Protein AF-A0A4Y2CKZ5-F1 (afdb_monomer)

Solvent-accessible surface area (backbone atoms only — not comparable to full-atom values): 6790 Å² total; per-residue (Å²): 105,74,64,56,55,37,50,51,63,73,70,46,82,73,63,49,77,43,36,78,78,50,79,67,79,70,92,69,78,59,61,72,56,75,66,56,54,30,38,61,70,47,50,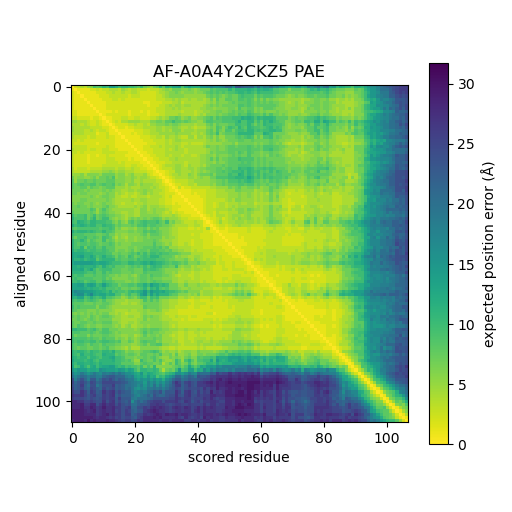64,97,28,32,43,49,34,32,76,73,66,75,36,96,50,30,48,30,95,84,71,43,76,62,18,36,37,64,40,46,31,75,67,33,77,90,33,56,95,64,41,70,66,86,66,67,42,92,76,79,71,85,74,81,83,74,74,87,72,78,80,76,83,131

Organism: Araneus ventricosus (NCBI:txid182803)

Sequence (107 aa):
MMEDWQSDWEDEDTGRSTFNILPRVSTQPCYWKREDILFFTGHGPFLSYLKTFNVDSTANCPCGNINGTPLHYATECLLTASFHMTKPACQHDNLVPQRHFQQRLPT

Foldseek 3Di:
DQVVVLVCLVPDPPQVVVCVLVVHDDPADWDDDPLRVCLSVQPDPQLCVCVVVVNDPARADPQGRRHSTSQCLQAPRPVNVVRRDDRIPTPPDDDDDPPPPPDDDDD

Radius of gyration: 15.75 Å; Cα contacts (8 Å, |Δi|>4): 109; chains: 1; bounding box: 39×38×42 Å

Secondary structure (DSSP, 8-state):
-HHHHHHHHHH--TTHHHHTT--S--SSPEE--HHHHHHHHT-SS-HHHHHHTTS-S----TTS-S---HHHHHHT-GGGGGGPPPPPEETT---------------

pLDDT: mean 79.14, std 16.55, range [32.12, 94.94]

Structure (mmCIF, N/CA/C/O backbone):
data_AF-A0A4Y2CKZ5-F1
#
_entry.id   AF-A0A4Y2CKZ5-F1
#
loop_
_atom_site.group_PDB
_atom_site.id
_atom_site.type_symbol
_atom_site.label_atom_id
_atom_site.label_alt_id
_atom_site.label_comp_id
_atom_site.label_asym_id
_atom_site.label_entity_id
_atom_site.label_seq_id
_atom_site.pdbx_PDB_ins_code
_atom_site.Cartn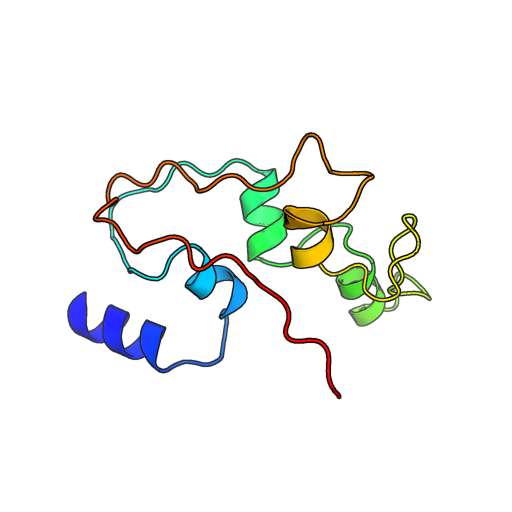_x
_atom_site.Cartn_y
_atom_site.Cartn_z
_atom_site.occupancy
_atom_site.B_iso_or_equiv
_atom_site.auth_seq_id
_atom_site.auth_comp_id
_atom_site.auth_asym_id
_atom_site.auth_atom_id
_atom_site.pdbx_PDB_model_num
ATOM 1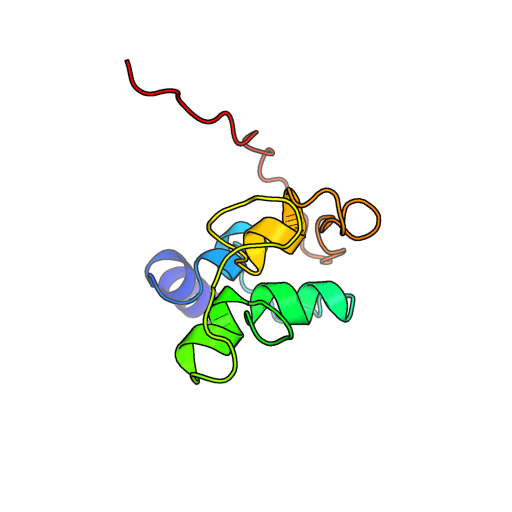 N N . MET A 1 1 ? -11.214 1.309 24.959 1.00 85.62 1 MET A N 1
ATOM 2 C CA . MET A 1 1 ? -10.520 0.256 24.179 1.00 85.62 1 MET A CA 1
ATOM 3 C C . MET A 1 1 ? -10.648 0.488 22.680 1.00 85.62 1 MET A C 1
ATOM 5 O O . MET A 1 1 ? -9.679 0.946 22.112 1.00 85.62 1 MET A O 1
ATOM 9 N N . MET A 1 2 ? -11.789 0.242 22.016 1.00 89.75 2 MET A N 1
ATOM 10 C CA . MET A 1 2 ? -11.905 0.512 20.561 1.00 89.75 2 MET A CA 1
ATOM 11 C C . MET A 1 2 ? -11.697 1.988 20.188 1.00 89.75 2 MET A C 1
ATOM 13 O O . MET A 1 2 ? -11.159 2.274 19.128 1.00 89.75 2 MET A O 1
ATOM 17 N N . GLU A 1 3 ? -12.108 2.910 21.057 1.00 91.69 3 GLU A N 1
ATOM 18 C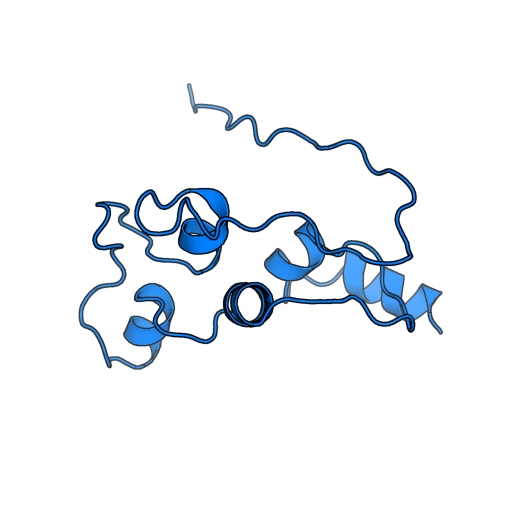 CA . GLU A 1 3 ? -11.890 4.353 20.883 1.00 91.69 3 GLU A CA 1
ATOM 19 C C . GLU A 1 3 ? -10.407 4.725 20.999 1.00 91.69 3 GLU A C 1
ATOM 21 O O . GLU A 1 3 ? -9.920 5.494 20.181 1.00 91.69 3 GLU A O 1
ATOM 26 N N . ASP A 1 4 ? -9.678 4.113 21.938 1.00 94.94 4 ASP A N 1
ATOM 27 C CA . ASP A 1 4 ? -8.229 4.309 22.083 1.00 94.94 4 ASP A CA 1
ATOM 28 C C . ASP A 1 4 ? -7.498 3.807 20.825 1.00 94.94 4 ASP A C 1
ATOM 30 O O . ASP A 1 4 ? -6.732 4.545 20.220 1.00 94.94 4 ASP A O 1
ATOM 34 N N . TRP A 1 5 ? -7.846 2.603 20.346 1.00 93.00 5 TRP A N 1
ATOM 35 C CA . TRP A 1 5 ? -7.324 2.054 19.086 1.00 93.00 5 TRP A CA 1
ATOM 36 C 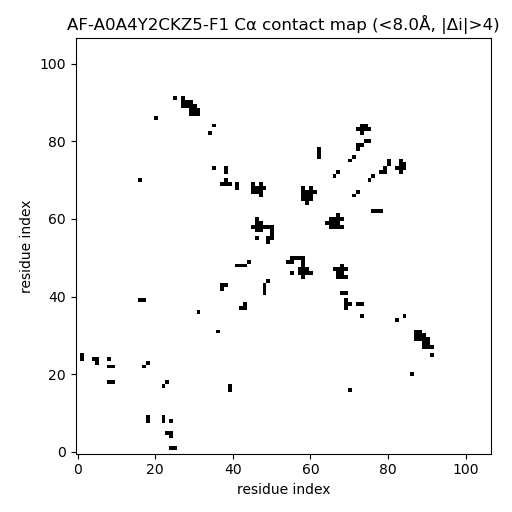C . TRP A 1 5 ? -7.651 2.930 17.871 1.00 93.00 5 TRP A C 1
ATOM 38 O O . TRP A 1 5 ? -6.846 3.028 16.950 1.00 93.00 5 TRP A O 1
ATOM 48 N N . GLN A 1 6 ? -8.838 3.543 17.835 1.00 94.50 6 GLN A N 1
ATOM 49 C CA . GLN A 1 6 ? -9.208 4.473 16.769 1.00 94.50 6 GLN A CA 1
ATOM 50 C C . GLN A 1 6 ? -8.363 5.751 16.830 1.00 94.50 6 GLN A C 1
ATOM 52 O O . GLN A 1 6 ? -7.927 6.216 15.781 1.00 94.50 6 GLN A O 1
ATOM 57 N N . SER A 1 7 ? -8.118 6.291 18.028 1.00 94.62 7 SER A N 1
ATOM 58 C CA . SER A 1 7 ? -7.264 7.468 18.228 1.00 94.62 7 SER A CA 1
ATOM 59 C C . SER A 1 7 ? -5.836 7.191 17.764 1.00 94.62 7 SER A C 1
ATOM 61 O O . SER A 1 7 ? -5.303 7.945 16.956 1.00 94.62 7 SER A O 1
ATOM 63 N N . ASP A 1 8 ? -5.258 6.062 18.184 1.00 93.94 8 ASP A N 1
ATOM 64 C CA . ASP A 1 8 ? -3.918 5.649 17.760 1.00 93.94 8 ASP A CA 1
ATOM 65 C C . ASP A 1 8 ? -3.849 5.501 16.227 1.00 93.94 8 ASP A C 1
ATOM 67 O O . ASP A 1 8 ? -2.916 5.983 15.585 1.00 93.94 8 ASP A O 1
ATOM 71 N N . TRP A 1 9 ? -4.876 4.901 15.610 1.00 92.31 9 TRP A N 1
ATOM 72 C CA . TRP A 1 9 ? -4.953 4.727 14.154 1.00 92.31 9 TRP A CA 1
ATOM 73 C C . TRP A 1 9 ? -5.058 6.051 13.383 1.00 92.31 9 TRP A C 1
ATOM 75 O O . TRP A 1 9 ? -4.545 6.177 12.268 1.00 92.31 9 TRP A O 1
ATOM 85 N N . GLU A 1 10 ? -5.724 7.051 13.957 1.00 93.75 10 GLU A N 1
ATOM 86 C CA . GLU A 1 10 ? -5.824 8.394 13.385 1.00 93.75 10 GLU A CA 1
ATOM 87 C C . GLU A 1 10 ? -4.515 9.177 13.530 1.00 93.75 10 GLU A C 1
ATOM 89 O O . GLU A 1 10 ? -4.135 9.875 12.587 1.00 93.75 10 GLU A O 1
ATOM 94 N N . ASP A 1 11 ? -3.770 8.991 14.619 1.00 94.31 11 ASP A N 1
ATOM 95 C CA . ASP A 1 11 ? -2.555 9.754 14.919 1.00 94.31 11 ASP A CA 1
ATOM 96 C C . ASP A 1 11 ? -1.270 9.152 14.302 1.00 94.31 11 ASP A C 1
ATOM 98 O O . ASP A 1 11 ? -0.362 9.895 13.918 1.00 94.31 11 ASP A O 1
ATOM 102 N N . GLU A 1 12 ? -1.186 7.831 14.105 1.00 90.94 12 GLU A N 1
ATOM 103 C CA . GLU A 1 12 ? 0.035 7.155 13.629 1.00 90.94 12 GLU A CA 1
ATOM 104 C C . GLU A 1 12 ? 0.335 7.297 12.129 1.00 90.94 12 GLU A C 1
ATOM 106 O O . GLU A 1 12 ? -0.478 6.947 11.287 1.00 90.94 12 GLU A O 1
ATOM 111 N N . ASP A 1 13 ? 1.564 7.669 11.751 1.00 88.50 13 ASP A N 1
ATOM 112 C CA . ASP A 1 13 ? 1.983 7.747 10.335 1.00 88.50 13 ASP A CA 1
ATOM 113 C C . ASP A 1 13 ? 2.301 6.381 9.680 1.00 88.50 13 ASP A C 1
ATOM 115 O O . ASP A 1 13 ? 2.475 6.269 8.463 1.00 88.50 13 ASP A O 1
ATOM 119 N N . THR A 1 14 ? 2.353 5.303 10.464 1.00 86.88 14 THR A N 1
ATOM 120 C CA . THR A 1 14 ? 2.599 3.954 9.937 1.00 86.88 14 THR A CA 1
ATOM 121 C C . THR A 1 14 ? 1.315 3.371 9.348 1.00 86.88 14 THR A C 1
ATOM 123 O O . THR A 1 14 ? 0.238 3.481 9.918 1.00 86.88 14 THR A O 1
ATOM 126 N N . GLY A 1 15 ? 1.401 2.715 8.185 1.00 82.44 15 GLY A N 1
ATOM 127 C CA . GLY A 1 15 ? 0.240 2.029 7.600 1.00 82.44 15 GLY A CA 1
ATOM 128 C C . GLY A 1 15 ? -0.819 2.958 6.991 1.00 82.44 15 GLY A C 1
ATOM 129 O O . GLY A 1 15 ? -1.947 2.523 6.754 1.00 82.44 15 GLY A O 1
ATOM 130 N N . ARG A 1 16 ? -0.474 4.215 6.670 1.00 85.88 16 ARG A N 1
ATOM 131 C CA . ARG A 1 16 ? -1.411 5.201 6.092 1.00 85.88 16 ARG A CA 1
ATOM 132 C C . ARG A 1 16 ? -2.075 4.772 4.785 1.00 85.88 16 ARG A C 1
ATOM 134 O O . ARG A 1 16 ? -3.206 5.170 4.516 1.00 85.88 16 ARG A O 1
ATOM 141 N N . SER A 1 17 ? -1.426 3.924 3.987 1.00 76.56 17 SER A N 1
ATOM 142 C CA . SER A 1 17 ? -2.060 3.294 2.820 1.00 76.56 17 SER A CA 1
ATOM 143 C C . SER A 1 17 ? -3.297 2.486 3.220 1.00 76.56 17 SER A C 1
ATOM 145 O O . SER A 1 17 ? -4.347 2.631 2.600 1.00 76.56 17 SER A O 1
ATOM 147 N N . THR A 1 18 ? -3.199 1.696 4.289 1.00 80.31 18 THR A N 1
ATOM 148 C CA . THR A 1 18 ? -4.310 0.923 4.852 1.00 80.31 18 THR A CA 1
ATOM 149 C C . THR A 1 18 ? -5.358 1.836 5.482 1.00 80.31 18 THR A C 1
ATOM 151 O O . THR A 1 18 ? -6.546 1.651 5.219 1.00 80.31 18 THR A O 1
ATOM 154 N N . PHE A 1 19 ? -4.941 2.868 6.227 1.00 84.56 19 PHE A N 1
ATOM 155 C CA . PHE A 1 19 ? -5.847 3.864 6.821 1.00 84.56 19 PHE A CA 1
ATOM 156 C C . PHE A 1 19 ? -6.747 4.533 5.773 1.00 84.56 19 PHE A C 1
ATOM 158 O O . PHE A 1 19 ? -7.952 4.664 5.972 1.00 84.56 19 PHE A O 1
ATOM 165 N N . ASN A 1 20 ? -6.189 4.903 4.616 1.00 78.62 20 ASN A N 1
ATOM 166 C CA . ASN A 1 20 ? -6.937 5.569 3.545 1.00 78.62 20 ASN A CA 1
ATOM 167 C C . ASN A 1 20 ? -8.104 4.734 2.991 1.00 78.62 20 ASN A C 1
ATOM 169 O O . ASN A 1 20 ? -9.016 5.287 2.377 1.00 78.62 20 ASN A O 1
ATOM 173 N N . ILE A 1 21 ? -8.084 3.416 3.191 1.00 75.81 21 ILE A N 1
ATOM 174 C CA . ILE A 1 21 ? -9.125 2.501 2.710 1.00 75.81 21 ILE A CA 1
ATOM 175 C C . ILE A 1 21 ? -9.997 2.006 3.871 1.00 75.81 21 ILE A C 1
ATOM 177 O O . ILE A 1 21 ? -11.208 1.847 3.704 1.00 75.81 21 ILE A O 1
ATOM 181 N N . LEU A 1 22 ? -9.402 1.830 5.055 1.00 82.38 22 LEU A N 1
ATOM 182 C CA . LEU A 1 22 ? -10.062 1.492 6.315 1.00 82.38 22 LEU A CA 1
ATOM 183 C C . LEU A 1 22 ? -9.770 2.550 7.382 1.00 82.38 22 LEU A C 1
ATOM 185 O O . LEU A 1 22 ? -8.932 2.340 8.264 1.00 82.38 22 LEU A O 1
ATOM 189 N N . PRO A 1 23 ? -10.487 3.678 7.353 1.00 87.12 23 PRO A N 1
ATOM 190 C CA . PRO A 1 23 ? -10.260 4.730 8.333 1.00 87.12 23 PRO A CA 1
ATOM 191 C C . PRO A 1 23 ? -10.787 4.353 9.721 1.00 87.12 23 PRO A C 1
ATOM 193 O O . PRO A 1 23 ? -10.413 4.989 10.697 1.00 87.12 23 PRO A O 1
ATOM 196 N N . ARG A 1 24 ? -11.664 3.340 9.833 1.00 89.19 24 ARG A N 1
ATOM 197 C CA . ARG A 1 24 ? -12.256 2.925 11.110 1.00 89.19 24 ARG A CA 1
ATOM 198 C C . ARG A 1 24 ? -11.788 1.546 11.538 1.00 89.19 24 ARG A C 1
ATOM 200 O O . ARG A 1 24 ? -11.937 0.587 10.780 1.00 89.19 24 ARG A O 1
ATOM 207 N N . VAL A 1 25 ? -11.316 1.442 12.775 1.00 88.19 25 VAL A N 1
ATOM 208 C CA . VAL A 1 25 ? -11.031 0.154 13.406 1.00 88.19 25 VAL A CA 1
ATOM 209 C C . VAL A 1 25 ? -12.340 -0.583 13.700 1.00 88.19 25 VAL A C 1
ATOM 211 O O . VAL A 1 25 ? -13.353 0.011 14.077 1.00 88.19 25 VAL A O 1
ATOM 214 N N . SER A 1 26 ? -12.341 -1.901 13.513 1.00 85.94 26 SER A N 1
ATOM 215 C CA . SER A 1 26 ? -13.491 -2.752 13.816 1.00 85.94 26 SER A CA 1
ATOM 216 C C . SER A 1 26 ? -13.034 -4.148 14.214 1.00 85.94 26 SER A C 1
ATOM 218 O O . SER A 1 26 ? -12.034 -4.649 13.708 1.00 85.94 26 SER A O 1
ATOM 220 N N . THR A 1 27 ? -13.793 -4.792 15.096 1.00 85.94 27 THR A N 1
ATOM 221 C CA . THR A 1 27 ? -13.653 -6.227 15.380 1.00 85.94 27 THR A CA 1
ATOM 222 C C . THR A 1 27 ? -14.431 -7.090 14.389 1.00 85.94 27 THR A C 1
ATOM 224 O O . THR A 1 27 ? -14.250 -8.307 14.368 1.00 85.94 27 THR A O 1
ATOM 227 N N . GLN A 1 28 ? -15.300 -6.482 13.573 1.00 85.06 28 GLN A N 1
ATOM 228 C CA . GLN A 1 28 ? -16.033 -7.200 12.541 1.00 85.06 28 GLN A CA 1
ATOM 229 C C . GLN A 1 28 ? -15.102 -7.537 11.376 1.00 85.06 28 GLN A C 1
ATOM 231 O O . GLN A 1 28 ? -14.346 -6.672 10.922 1.00 85.06 28 GLN A O 1
ATOM 236 N N . PRO A 1 29 ? -15.156 -8.771 10.856 1.00 78.19 29 PRO A N 1
ATOM 237 C CA . PRO A 1 29 ? -14.338 -9.150 9.723 1.00 78.19 29 PRO A CA 1
ATOM 238 C C . PRO A 1 29 ? -14.771 -8.372 8.477 1.00 78.19 29 PRO A C 1
ATOM 240 O O . PRO A 1 29 ? -15.953 -8.263 8.152 1.00 78.19 29 PRO A O 1
ATOM 243 N N . CYS A 1 30 ? -13.786 -7.871 7.742 1.00 79.44 30 CYS A N 1
ATOM 244 C CA . CYS A 1 30 ? -13.972 -7.399 6.379 1.00 79.44 30 CYS A CA 1
ATOM 245 C C . CYS A 1 30 ? -13.601 -8.529 5.419 1.00 79.44 30 CYS A C 1
ATOM 247 O O . CYS A 1 30 ? -12.583 -9.202 5.606 1.00 79.44 30 CYS A O 1
ATOM 249 N N . TYR A 1 31 ? -14.422 -8.749 4.394 1.00 81.38 31 TYR A N 1
ATOM 250 C CA . TYR A 1 31 ? -14.097 -9.730 3.367 1.00 81.38 31 TYR A CA 1
ATOM 251 C C . TYR A 1 31 ? -13.128 -9.111 2.356 1.00 81.38 31 TYR A C 1
ATOM 253 O O . TYR A 1 31 ? -13.517 -8.264 1.550 1.00 81.38 31 TYR A O 1
ATOM 261 N N . TRP A 1 32 ? -11.870 -9.541 2.421 1.00 78.00 32 TRP A N 1
ATOM 262 C CA . TRP A 1 32 ? -10.798 -9.113 1.525 1.00 78.00 32 TRP A CA 1
ATOM 263 C C . TRP A 1 32 ? -10.517 -10.171 0.477 1.00 78.00 32 TRP A C 1
ATOM 265 O O . TRP A 1 32 ? -10.434 -11.361 0.798 1.00 78.00 32 TRP A O 1
ATOM 275 N N . LYS A 1 33 ? -10.295 -9.742 -0.765 1.00 83.19 33 LYS A N 1
ATOM 276 C CA . LYS A 1 33 ? -9.698 -10.629 -1.758 1.00 83.19 33 LYS A CA 1
ATOM 277 C C . LYS A 1 33 ? -8.198 -10.741 -1.490 1.00 83.19 33 LYS A C 1
ATOM 279 O O . LYS A 1 33 ? -7.595 -9.900 -0.822 1.00 83.19 33 LYS A O 1
ATOM 284 N N . ARG A 1 34 ? -7.578 -11.801 -2.009 1.00 82.94 34 ARG A N 1
ATOM 285 C CA . ARG A 1 34 ? -6.141 -12.046 -1.823 1.00 82.94 34 ARG A CA 1
ATOM 286 C C . ARG A 1 34 ? -5.306 -10.886 -2.366 1.00 82.94 34 ARG A C 1
ATOM 288 O O . ARG A 1 34 ? -4.296 -10.534 -1.767 1.00 82.94 34 ARG A O 1
ATOM 295 N N . GLU A 1 35 ? -5.727 -10.318 -3.488 1.00 81.19 35 GLU A N 1
ATOM 296 C CA . GLU A 1 35 ? -5.055 -9.219 -4.177 1.00 81.19 35 GLU A CA 1
ATOM 297 C C . GLU A 1 35 ? -5.021 -7.968 -3.293 1.00 81.19 35 GLU A C 1
ATOM 299 O O . GLU A 1 35 ? -3.960 -7.373 -3.121 1.00 81.19 35 GLU A O 1
ATOM 304 N N . ASP A 1 36 ? -6.143 -7.648 -2.642 1.00 79.69 36 ASP A N 1
ATOM 305 C CA . ASP A 1 36 ? -6.256 -6.514 -1.723 1.00 79.69 36 ASP A CA 1
ATOM 306 C C . ASP A 1 36 ? -5.227 -6.628 -0.586 1.00 79.69 36 ASP A C 1
ATOM 308 O O . ASP A 1 36 ? -4.484 -5.687 -0.314 1.00 79.69 36 ASP A O 1
ATOM 312 N N . ILE A 1 37 ? -5.112 -7.811 0.032 1.00 82.31 37 ILE A N 1
ATOM 313 C CA . ILE A 1 37 ? -4.158 -8.074 1.127 1.00 82.31 37 ILE A CA 1
ATOM 314 C C . ILE A 1 37 ? -2.711 -7.832 0.676 1.00 82.31 37 ILE A C 1
ATOM 316 O O . 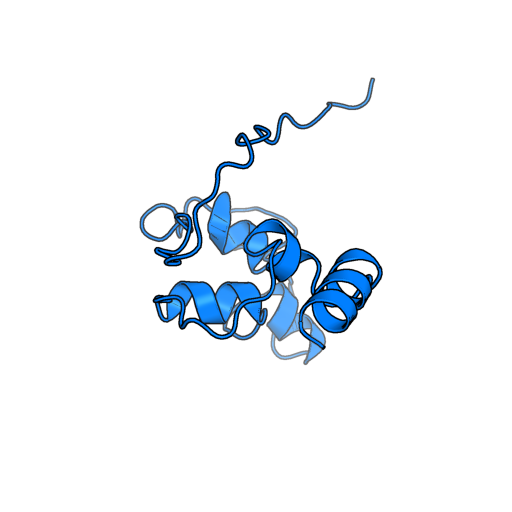ILE A 1 37 ? -1.919 -7.242 1.418 1.00 82.31 37 ILE A O 1
ATOM 320 N N . LEU A 1 38 ? -2.357 -8.262 -0.539 1.00 84.38 38 LEU A N 1
ATOM 321 C CA . LEU A 1 38 ? -1.024 -8.028 -1.100 1.00 84.38 38 LEU A CA 1
ATOM 322 C C . LEU A 1 38 ? -0.764 -6.525 -1.268 1.00 84.38 38 LEU A C 1
ATOM 324 O O . LEU A 1 38 ? 0.290 -6.036 -0.863 1.00 84.38 38 LEU A O 1
ATOM 328 N N . PHE A 1 39 ? -1.738 -5.768 -1.781 1.00 82.19 39 PHE A N 1
ATOM 329 C CA . PHE A 1 39 ? -1.601 -4.318 -1.930 1.00 82.19 39 PHE A CA 1
ATOM 330 C C . PHE A 1 39 ? -1.437 -3.596 -0.584 1.00 82.19 39 PHE A C 1
ATOM 332 O O . PHE A 1 39 ? -0.545 -2.758 -0.458 1.00 82.19 39 PHE A O 1
ATOM 339 N N . PHE A 1 40 ? -2.235 -3.942 0.432 1.00 77.25 40 PHE A N 1
ATOM 340 C CA . PHE A 1 40 ? -2.175 -3.304 1.756 1.00 77.25 40 PHE A CA 1
ATOM 341 C C . PHE A 1 40 ? -0.872 -3.517 2.485 1.00 77.25 40 PHE A C 1
ATOM 343 O O . PHE A 1 40 ? -0.298 -2.593 3.056 1.00 77.25 40 PHE A O 1
ATOM 350 N N . THR A 1 41 ? -0.430 -4.764 2.488 1.00 79.62 41 THR A N 1
ATOM 351 C CA . THR A 1 41 ? 0.796 -5.136 3.178 1.00 79.62 41 THR A CA 1
ATOM 352 C C . THR A 1 41 ? 2.031 -4.668 2.413 1.00 79.62 41 THR A C 1
ATOM 354 O O . THR A 1 41 ? 3.137 -4.693 2.942 1.00 79.62 41 THR A O 1
ATOM 357 N N . GLY A 1 42 ? 1.856 -4.268 1.148 1.00 80.12 42 GLY A N 1
ATOM 358 C CA . GLY A 1 42 ? 2.946 -4.015 0.22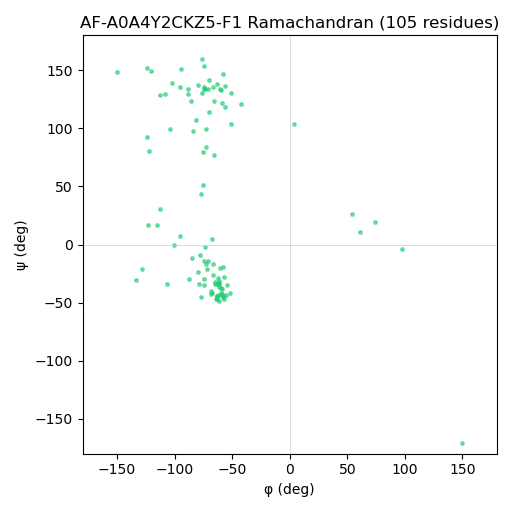0 1.00 80.12 42 GLY A CA 1
ATOM 359 C C . GLY A 1 42 ? 3.811 -5.247 -0.038 1.00 80.12 42 GLY A C 1
ATOM 360 O O . GLY A 1 42 ? 4.874 -5.129 -0.647 1.00 80.12 42 GLY A O 1
ATOM 361 N N . HIS A 1 43 ? 3.361 -6.423 0.408 1.00 80.12 43 HIS A N 1
ATOM 362 C CA . HIS A 1 43 ? 4.020 -7.693 0.179 1.00 80.12 43 HIS A CA 1
ATOM 363 C C . HIS A 1 43 ? 3.522 -8.285 -1.128 1.00 80.12 43 HIS A C 1
ATOM 365 O O . HIS A 1 43 ? 2.324 -8.417 -1.366 1.00 80.12 43 HIS A O 1
ATOM 371 N N . GLY A 1 44 ? 4.458 -8.677 -1.981 1.00 82.00 44 GLY A N 1
ATOM 372 C CA . GLY A 1 44 ? 4.135 -9.267 -3.267 1.00 82.00 44 GLY A CA 1
ATOM 373 C C . GLY A 1 44 ? 5.192 -8.956 -4.317 1.00 82.00 44 GLY A C 1
ATOM 374 O O . GLY A 1 44 ? 6.251 -8.410 -3.997 1.00 82.00 44 GLY A O 1
ATOM 375 N N . PRO A 1 45 ? 4.911 -9.284 -5.585 1.00 83.31 45 PRO A N 1
ATOM 376 C CA . PRO A 1 45 ? 5.814 -9.048 -6.707 1.00 83.31 45 PRO A CA 1
ATOM 377 C C . PRO A 1 45 ? 5.804 -7.572 -7.151 1.00 83.31 45 PRO A C 1
ATOM 379 O O . PRO A 1 45 ? 5.745 -7.267 -8.338 1.00 83.31 45 PRO A O 1
ATOM 382 N N . PHE A 1 46 ? 5.822 -6.633 -6.204 1.00 87.94 46 PHE A N 1
ATOM 383 C CA . PHE A 1 46 ? 5.908 -5.207 -6.499 1.00 87.94 46 PHE A CA 1
ATOM 384 C C . PHE A 1 46 ? 7.373 -4.830 -6.660 1.00 87.94 46 PHE A C 1
ATOM 386 O O . PHE A 1 46 ? 8.166 -5.043 -5.744 1.00 87.94 46 PHE A O 1
ATOM 393 N N . LEU A 1 47 ? 7.749 -4.247 -7.798 1.00 89.69 47 LEU A N 1
ATOM 394 C CA . LEU A 1 47 ? 9.156 -3.939 -8.065 1.00 89.69 47 LEU A CA 1
ATOM 395 C C . LEU A 1 47 ? 9.736 -2.956 -7.041 1.00 89.69 47 LEU A C 1
ATOM 397 O O . LEU A 1 47 ? 10.899 -3.079 -6.668 1.00 89.69 47 LEU A O 1
ATOM 401 N N . SER A 1 48 ? 8.924 -2.038 -6.503 1.00 88.88 48 SER A N 1
ATOM 402 C CA . SER A 1 48 ? 9.374 -1.171 -5.409 1.00 88.88 48 SER A CA 1
ATOM 403 C C . SER A 1 48 ? 9.766 -1.960 -4.157 1.00 88.88 48 SER A C 1
ATOM 405 O O . SER A 1 48 ? 10.711 -1.574 -3.480 1.00 88.88 48 SER A O 1
ATOM 407 N N . TYR A 1 49 ? 9.055 -3.052 -3.855 1.00 87.25 49 TYR A N 1
ATOM 408 C CA . TYR A 1 49 ? 9.338 -3.942 -2.730 1.00 87.25 49 TYR A CA 1
ATOM 409 C C . TYR A 1 49 ? 10.531 -4.854 -3.036 1.00 87.25 49 TYR A C 1
ATOM 411 O O . TYR A 1 49 ? 11.443 -4.965 -2.231 1.00 87.25 49 TYR A O 1
ATOM 419 N N . LEU A 1 50 ? 10.600 -5.450 -4.228 1.00 90.06 50 LEU A N 1
ATOM 420 C CA . LEU A 1 50 ? 11.727 -6.308 -4.619 1.00 90.06 50 LEU A CA 1
ATOM 421 C C . LEU A 1 50 ? 13.065 -5.552 -4.641 1.00 90.06 50 LEU A C 1
ATOM 423 O O . LEU A 1 50 ? 14.099 -6.113 -4.267 1.00 90.06 50 LEU A O 1
ATOM 427 N N . LYS A 1 51 ? 13.045 -4.267 -5.014 1.00 90.75 51 LYS A N 1
ATOM 428 C CA . LYS A 1 51 ? 14.227 -3.402 -4.986 1.00 90.75 51 LYS A CA 1
ATOM 429 C C . LYS A 1 51 ? 14.780 -3.198 -3.573 1.00 90.75 51 LYS A C 1
ATOM 431 O O . LYS A 1 51 ? 15.995 -3.115 -3.425 1.00 90.75 51 LYS A O 1
ATOM 436 N N . THR A 1 52 ? 13.946 -3.149 -2.527 1.00 89.88 52 THR A N 1
ATOM 437 C CA . THR A 1 52 ? 14.455 -2.966 -1.151 1.00 89.88 52 THR A CA 1
ATOM 438 C C . THR A 1 52 ? 15.276 -4.162 -0.666 1.00 89.88 52 THR A C 1
ATOM 440 O O . THR A 1 52 ? 16.180 -3.989 0.146 1.00 89.88 52 THR A O 1
ATOM 443 N N . PHE A 1 53 ? 15.019 -5.354 -1.214 1.00 88.81 53 PHE A N 1
ATOM 444 C CA . PHE A 1 53 ? 15.781 -6.577 -0.942 1.00 88.81 53 PHE A CA 1
ATOM 445 C C . PHE A 1 53 ? 16.886 -6.851 -1.970 1.00 88.81 53 PHE A C 1
ATOM 447 O O . PHE A 1 53 ? 17.495 -7.918 -1.931 1.00 88.81 53 PHE A O 1
ATOM 454 N N . ASN A 1 54 ? 17.154 -5.916 -2.889 1.00 90.62 54 ASN A N 1
ATOM 455 C CA . ASN A 1 54 ? 18.099 -6.084 -3.999 1.00 90.62 54 ASN A CA 1
ATOM 456 C C . ASN A 1 54 ? 17.820 -7.327 -4.871 1.00 90.62 54 ASN A C 1
ATOM 458 O O . ASN A 1 54 ? 18.734 -7.872 -5.485 1.00 90.62 54 ASN A O 1
ATOM 462 N N . VAL A 1 55 ? 16.563 -7.785 -4.921 1.00 92.38 55 VAL A N 1
ATOM 463 C CA . VAL A 1 55 ? 16.138 -8.885 -5.804 1.00 92.38 55 VAL A CA 1
ATOM 464 C C . VAL A 1 55 ? 15.955 -8.376 -7.234 1.00 92.38 55 VAL A C 1
ATOM 466 O O . VAL A 1 55 ? 16.253 -9.094 -8.184 1.00 92.38 55 VAL A O 1
ATOM 469 N N . ASP A 1 56 ? 15.509 -7.127 -7.381 1.00 90.25 56 ASP A N 1
ATOM 470 C CA . ASP A 1 56 ? 15.415 -6.432 -8.664 1.00 90.25 56 ASP A CA 1
ATOM 471 C C . ASP A 1 56 ? 16.269 -5.154 -8.655 1.00 90.25 56 ASP A C 1
ATOM 473 O O . ASP A 1 56 ? 16.464 -4.507 -7.623 1.00 90.25 56 ASP A O 1
ATOM 477 N N . SER A 1 57 ? 16.776 -4.791 -9.830 1.00 89.19 57 SER A N 1
ATOM 478 C CA . SER A 1 57 ? 17.584 -3.594 -10.066 1.00 89.19 57 SER A CA 1
ATOM 479 C C . SER A 1 57 ? 16.741 -2.320 -10.202 1.00 89.19 57 SER A C 1
ATOM 481 O O . SER A 1 57 ? 17.237 -1.216 -9.952 1.00 89.19 57 SER A O 1
ATOM 483 N N . THR A 1 58 ? 15.462 -2.448 -10.571 1.00 90.81 58 THR A N 1
ATOM 484 C CA . THR A 1 58 ? 14.560 -1.319 -10.824 1.00 90.81 58 THR A CA 1
ATOM 485 C C . THR A 1 58 ? 13.296 -1.378 -9.971 1.00 90.81 58 THR A C 1
ATOM 487 O O . THR A 1 58 ? 12.834 -2.440 -9.576 1.00 90.81 58 THR A O 1
ATOM 490 N N . ALA A 1 59 ? 12.735 -0.202 -9.676 1.00 91.06 59 ALA A N 1
ATOM 491 C CA . ALA A 1 59 ? 11.425 -0.069 -9.037 1.00 91.06 59 ALA A CA 1
ATOM 492 C C . ALA A 1 59 ? 10.326 0.264 -10.055 1.00 91.06 59 ALA A C 1
ATOM 494 O O . ALA A 1 59 ? 9.174 0.419 -9.662 1.00 91.06 59 ALA A O 1
ATOM 495 N N . ASN A 1 60 ? 10.666 0.405 -11.337 1.00 92.62 60 ASN A N 1
ATOM 496 C CA . ASN A 1 60 ? 9.752 0.921 -12.347 1.00 92.62 60 ASN A CA 1
ATOM 497 C C . ASN A 1 60 ? 8.702 -0.134 -12.714 1.00 92.62 60 ASN A C 1
ATOM 499 O O . ASN A 1 60 ? 9.026 -1.284 -12.991 1.00 92.62 60 ASN A O 1
ATOM 503 N N . CYS A 1 61 ? 7.438 0.263 -12.782 1.00 90.94 61 CYS A N 1
ATOM 504 C CA . CYS A 1 61 ? 6.384 -0.576 -13.331 1.00 90.94 61 CYS A CA 1
ATOM 505 C C . CYS A 1 61 ? 6.648 -0.865 -14.823 1.00 90.94 61 CYS A C 1
ATOM 507 O O . CYS A 1 61 ? 6.938 0.072 -15.573 1.00 90.94 61 CYS A O 1
ATOM 509 N N . PRO A 1 62 ? 6.432 -2.103 -15.309 1.00 89.69 62 PRO A N 1
ATOM 510 C CA . PRO A 1 62 ? 6.477 -2.422 -16.742 1.00 89.69 62 PRO A CA 1
ATOM 511 C C . PRO A 1 62 ? 5.487 -1.606 -17.588 1.00 89.69 62 PRO A C 1
ATOM 513 O O . PRO A 1 62 ? 5.657 -1.463 -18.793 1.00 89.69 62 PRO A O 1
ATOM 516 N N . CYS A 1 63 ? 4.464 -1.039 -16.950 1.00 91.62 63 CYS A N 1
ATOM 517 C CA . CYS A 1 63 ? 3.510 -0.113 -17.546 1.00 91.62 63 CYS A CA 1
ATOM 518 C C . CYS A 1 63 ? 4.071 1.298 -17.818 1.00 91.62 63 CYS A C 1
ATOM 520 O O . CYS A 1 63 ? 3.344 2.148 -18.325 1.00 91.62 63 CYS A O 1
ATOM 522 N N . GLY A 1 64 ? 5.332 1.571 -17.461 1.00 89.00 64 GLY A N 1
ATOM 523 C CA . GLY A 1 64 ? 6.011 2.847 -17.705 1.00 89.00 64 GLY A CA 1
ATOM 524 C C . GLY A 1 64 ? 6.017 3.820 -16.523 1.00 89.00 64 GLY A C 1
ATOM 525 O O . GLY A 1 64 ? 6.656 4.865 -16.610 1.00 89.00 64 GLY A O 1
ATOM 526 N N . ASN A 1 65 ? 5.360 3.496 -15.403 1.00 89.06 65 ASN A N 1
ATOM 527 C CA . ASN A 1 65 ? 5.461 4.305 -14.187 1.00 89.06 65 ASN A CA 1
ATOM 528 C C . ASN A 1 65 ? 6.831 4.092 -13.514 1.00 89.06 65 ASN A C 1
ATOM 530 O O . ASN A 1 65 ? 7.266 2.958 -13.328 1.00 89.06 65 ASN A O 1
ATOM 534 N N . ILE A 1 66 ? 7.502 5.170 -13.106 1.00 87.19 66 ILE A N 1
ATOM 535 C CA . ILE A 1 66 ? 8.797 5.123 -12.400 1.00 87.19 66 ILE A CA 1
ATOM 536 C C . ILE A 1 66 ? 8.704 4.501 -10.994 1.00 87.19 66 ILE A C 1
ATOM 538 O O . ILE A 1 66 ? 9.701 4.061 -10.429 1.00 87.19 66 ILE A O 1
ATOM 542 N N . ASN A 1 67 ? 7.492 4.407 -10.452 1.00 83.25 67 ASN A N 1
ATOM 543 C CA . ASN A 1 67 ? 7.191 3.888 -9.131 1.00 83.25 67 ASN A CA 1
ATOM 544 C C . ASN A 1 67 ? 6.183 2.736 -9.246 1.00 83.25 67 ASN A C 1
ATOM 546 O O . ASN A 1 67 ? 4.971 2.925 -9.198 1.00 83.25 67 ASN A O 1
ATOM 550 N N . GLY A 1 68 ? 6.690 1.509 -9.346 1.00 85.75 68 GLY A N 1
ATOM 551 C CA . GLY A 1 68 ? 5.929 0.260 -9.267 1.00 85.75 68 GLY A CA 1
ATOM 552 C C . GLY A 1 68 ? 5.514 -0.078 -7.836 1.00 85.75 68 GLY A C 1
ATOM 553 O O . GLY A 1 68 ? 5.800 -1.177 -7.358 1.00 85.75 68 GLY A O 1
ATOM 554 N N . THR A 1 69 ? 4.894 0.884 -7.148 1.00 88.50 69 THR A N 1
ATOM 555 C CA . THR A 1 69 ? 4.389 0.721 -5.782 1.00 88.50 69 THR A CA 1
ATOM 556 C C . THR A 1 69 ? 3.123 -0.131 -5.766 1.00 88.50 69 THR A C 1
ATOM 558 O O . THR A 1 69 ? 2.367 -0.123 -6.739 1.00 88.50 69 THR A O 1
AT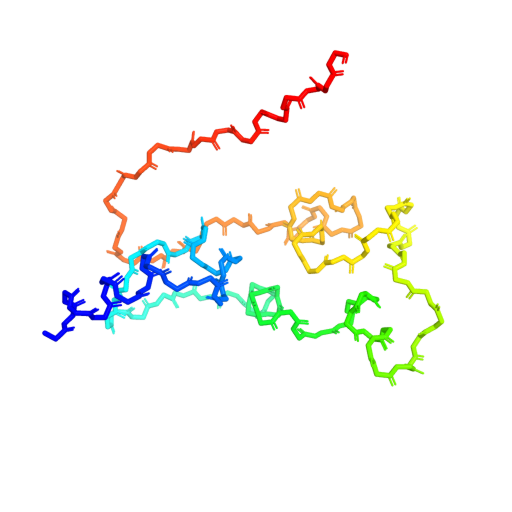OM 561 N N . PRO A 1 70 ? 2.831 -0.827 -4.654 1.00 87.06 70 PRO A N 1
ATOM 562 C CA . PRO A 1 70 ? 1.587 -1.579 -4.505 1.00 87.06 70 PRO A CA 1
ATOM 563 C C . PRO A 1 70 ? 0.343 -0.729 -4.801 1.00 87.06 70 PRO A C 1
ATOM 565 O O . PRO A 1 70 ? -0.547 -1.173 -5.518 1.00 87.06 70 PRO A O 1
ATOM 568 N N . LEU A 1 71 ? 0.323 0.525 -4.327 1.00 84.81 71 LEU A N 1
ATOM 569 C CA . LEU A 1 71 ? -0.783 1.457 -4.560 1.00 84.81 71 LEU A CA 1
ATOM 570 C C . LEU A 1 71 ? -0.980 1.754 -6.051 1.00 84.81 71 LEU A C 1
ATOM 572 O O . LEU A 1 71 ? -2.104 1.704 -6.536 1.00 84.81 71 LEU A O 1
ATOM 576 N N . HIS A 1 72 ? 0.106 1.983 -6.792 1.00 88.62 72 HIS A N 1
ATOM 577 C CA . HIS A 1 72 ? 0.028 2.192 -8.235 1.00 88.62 72 HIS A CA 1
ATOM 578 C C . HIS A 1 72 ? -0.622 0.992 -8.947 1.00 88.62 72 HIS A C 1
ATOM 580 O O . HIS A 1 72 ? -1.512 1.168 -9.780 1.00 88.62 72 HIS A O 1
ATOM 586 N N . TYR A 1 73 ? -0.237 -0.237 -8.586 1.00 87.81 73 TYR A N 1
ATOM 587 C CA . TYR A 1 73 ? -0.876 -1.442 -9.124 1.00 87.81 73 TYR A CA 1
ATOM 588 C C . TYR A 1 73 ? -2.347 -1.581 -8.711 1.00 87.81 73 TYR A C 1
ATOM 590 O O . TYR A 1 73 ? -3.152 -2.088 -9.491 1.00 87.81 73 TYR A O 1
ATOM 598 N N . ALA A 1 74 ? -2.711 -1.115 -7.519 1.00 86.94 74 ALA A N 1
ATOM 599 C CA . ALA A 1 74 ? -4.071 -1.200 -7.013 1.00 86.94 74 ALA A CA 1
ATOM 600 C C . ALA A 1 74 ? -5.040 -0.207 -7.675 1.00 86.94 74 ALA A C 1
ATOM 602 O O . ALA A 1 74 ? -6.229 -0.505 -7.744 1.00 86.94 74 ALA A O 1
ATOM 603 N N . THR A 1 75 ? -4.577 0.961 -8.137 1.00 86.00 75 THR A N 1
ATOM 604 C CA . THR A 1 75 ? -5.489 2.053 -8.540 1.00 86.00 75 THR A CA 1
ATOM 605 C C . THR A 1 75 ? -5.257 2.637 -9.931 1.00 86.00 75 THR A C 1
ATOM 607 O O . THR A 1 75 ? -6.155 3.285 -10.459 1.00 86.00 75 THR A O 1
ATOM 610 N N . GLU A 1 76 ? -4.071 2.474 -10.522 1.00 89.38 76 GLU A N 1
ATOM 611 C CA . GLU A 1 76 ? -3.665 3.260 -11.702 1.00 89.38 76 GLU A CA 1
ATOM 612 C C . GLU A 1 76 ? -3.047 2.423 -12.826 1.00 89.38 76 GLU A C 1
ATOM 614 O O . GLU A 1 76 ? -3.148 2.780 -14.000 1.00 89.38 76 GLU A O 1
ATOM 619 N N . CYS A 1 77 ? -2.380 1.318 -12.496 1.00 90.88 77 CYS A N 1
ATOM 620 C CA . CYS A 1 77 ? -1.631 0.534 -13.468 1.00 90.88 77 CYS A CA 1
ATOM 621 C C . CYS A 1 77 ? -2.560 -0.109 -14.503 1.00 90.88 77 CYS A C 1
ATOM 623 O O . CYS A 1 77 ? -3.443 -0.899 -14.168 1.00 90.88 77 CYS A O 1
ATOM 625 N N . LEU A 1 78 ? -2.309 0.172 -15.782 1.00 91.19 78 LEU A N 1
ATOM 626 C CA . LEU A 1 78 ? -3.086 -0.381 -16.895 1.00 91.19 78 LEU A CA 1
ATOM 627 C C . LEU A 1 78 ? -3.002 -1.913 -16.976 1.00 91.19 78 LEU A C 1
ATOM 629 O O . LEU A 1 78 ? -3.951 -2.555 -17.416 1.00 91.19 78 LEU A O 1
ATOM 633 N N . LEU A 1 79 ? -1.892 -2.507 -16.525 1.00 89.31 79 LEU A N 1
ATOM 634 C CA . LEU A 1 79 ? -1.685 -3.961 -16.555 1.00 89.31 79 LEU A CA 1
ATOM 635 C C . LEU A 1 79 ? -2.541 -4.704 -15.523 1.00 89.31 79 LEU A C 1
ATOM 637 O O . LEU A 1 79 ? -2.786 -5.896 -15.677 1.00 89.31 79 LEU A O 1
ATOM 641 N N . THR A 1 80 ? -3.000 -4.011 -14.482 1.00 89.06 80 THR A N 1
ATOM 642 C CA . THR A 1 80 ? -3.841 -4.565 -13.413 1.00 89.06 80 THR A CA 1
ATOM 643 C C . THR A 1 80 ? -5.231 -3.939 -13.391 1.00 89.06 80 THR A C 1
ATOM 645 O O . THR A 1 80 ? -5.954 -4.121 -12.418 1.00 89.06 80 THR A O 1
ATOM 648 N N . ALA A 1 81 ? -5.647 -3.263 -14.469 1.00 89.62 81 ALA A N 1
ATOM 649 C CA . ALA A 1 81 ? -6.935 -2.570 -14.551 1.00 89.62 81 ALA A CA 1
ATOM 650 C C . ALA A 1 81 ? -8.145 -3.467 -14.235 1.00 89.62 81 ALA A C 1
ATOM 652 O O . ALA A 1 81 ? -9.097 -3.026 -13.599 1.00 89.62 81 ALA A O 1
ATOM 653 N N . SER A 1 82 ? -8.103 -4.752 -14.606 1.00 86.81 82 SER A N 1
ATOM 654 C CA . SER A 1 82 ? -9.170 -5.713 -14.281 1.00 86.81 82 SER A CA 1
ATOM 655 C C . SER A 1 82 ? -9.244 -6.097 -12.798 1.00 86.81 82 SER A C 1
ATOM 657 O O . SER A 1 82 ? -10.227 -6.702 -12.376 1.00 86.81 82 SER A O 1
ATOM 659 N N . PHE A 1 83 ? -8.206 -5.784 -12.022 1.00 80.31 83 PHE A N 1
ATOM 660 C CA . PHE A 1 83 ? -8.061 -6.103 -10.600 1.00 80.31 83 PHE A CA 1
ATOM 661 C C . PHE A 1 83 ? -7.843 -4.850 -9.751 1.00 80.31 83 PHE A C 1
ATOM 663 O O . PHE A 1 83 ? -7.375 -4.958 -8.618 1.00 80.31 83 PHE A O 1
ATOM 670 N N . HIS A 1 84 ? -8.148 -3.664 -10.288 1.00 85.75 84 HIS A N 1
ATOM 671 C CA . HIS A 1 84 ? -8.095 -2.446 -9.494 1.00 85.75 84 HIS A CA 1
ATOM 672 C C . HIS A 1 84 ? -8.979 -2.593 -8.264 1.00 85.75 84 HIS A C 1
ATOM 674 O O . HIS A 1 84 ? -10.095 -3.121 -8.323 1.00 85.75 84 HIS A O 1
ATOM 680 N N . MET A 1 85 ? -8.438 -2.143 -7.140 1.00 79.12 85 MET A N 1
ATOM 681 C CA . MET A 1 85 ? -9.086 -2.255 -5.853 1.00 79.12 85 MET A CA 1
ATOM 682 C C . MET A 1 85 ? -10.428 -1.541 -5.883 1.00 79.12 85 MET A C 1
ATOM 684 O O . MET A 1 85 ? -10.532 -0.333 -6.097 1.00 79.12 85 MET A O 1
ATOM 688 N N . THR A 1 86 ? -11.467 -2.308 -5.595 1.00 75.69 86 THR A N 1
ATOM 689 C CA . THR A 1 86 ? -12.762 -1.780 -5.189 1.00 75.69 86 THR A CA 1
ATOM 690 C C . THR A 1 86 ? -12.814 -1.751 -3.672 1.00 75.69 86 THR A C 1
ATOM 692 O O . THR A 1 86 ? -12.193 -2.590 -3.021 1.00 75.69 86 THR A O 1
ATOM 695 N N . LYS A 1 87 ? -13.575 -0.814 -3.096 1.00 71.50 87 LYS A N 1
ATOM 696 C CA . LYS A 1 87 ? -13.755 -0.758 -1.643 1.00 71.50 87 LYS A CA 1
ATOM 697 C C . LYS A 1 87 ? -14.175 -2.147 -1.117 1.00 71.50 87 LYS A C 1
ATOM 699 O O . LYS A 1 87 ? -15.097 -2.734 -1.690 1.00 71.50 87 LYS A O 1
ATOM 704 N N . PRO A 1 88 ? -13.514 -2.681 -0.076 1.00 68.00 88 PRO A N 1
ATOM 705 C CA . PRO A 1 88 ? -13.906 -3.950 0.534 1.00 68.00 88 PRO A CA 1
ATOM 706 C C . PRO A 1 88 ? -15.351 -3.893 1.023 1.00 68.00 88 PRO A C 1
ATOM 708 O O . PRO A 1 88 ? -15.810 -2.863 1.520 1.00 68.00 88 PRO A O 1
ATOM 711 N N . ALA A 1 89 ? -16.046 -5.026 0.957 1.00 69.12 89 ALA A N 1
ATOM 712 C CA . ALA A 1 89 ? -17.335 -5.185 1.614 1.00 69.12 89 ALA A CA 1
ATOM 713 C C . ALA A 1 89 ? -17.106 -5.354 3.125 1.00 69.12 89 ALA A C 1
ATOM 715 O O . ALA A 1 89 ? -17.081 -6.464 3.661 1.00 69.12 89 ALA A O 1
ATOM 716 N N . CYS A 1 90 ? -16.873 -4.235 3.805 1.00 69.94 90 CYS A N 1
ATOM 717 C CA . CYS A 1 90 ? -16.841 -4.164 5.257 1.00 69.94 90 CYS A CA 1
ATOM 718 C C . CYS A 1 90 ? -18.255 -3.891 5.767 1.00 69.94 90 CYS A C 1
ATOM 720 O O . CYS A 1 90 ? -18.920 -2.969 5.306 1.00 69.94 90 CYS A O 1
ATOM 722 N N . GLN A 1 91 ? -18.707 -4.625 6.783 1.00 58.00 91 GLN A N 1
ATOM 723 C CA . GLN A 1 91 ? -20.044 -4.443 7.372 1.00 58.00 91 GLN A CA 1
ATOM 724 C C . GLN A 1 91 ? -20.231 -3.097 8.111 1.00 58.00 91 GLN A C 1
ATOM 726 O O . GLN A 1 91 ? -21.269 -2.866 8.722 1.00 58.00 91 GLN A O 1
ATOM 731 N N . HIS A 1 92 ? -19.237 -2.205 8.066 1.00 58.50 92 HIS A N 1
ATOM 732 C CA . HIS A 1 92 ? -19.168 -0.956 8.823 1.00 58.50 92 HIS A CA 1
ATOM 733 C C . HIS A 1 92 ? -19.270 0.297 7.932 1.00 58.50 92 HIS A C 1
ATOM 735 O O . HIS A 1 92 ? -18.691 1.344 8.236 1.00 58.50 92 HIS A O 1
ATOM 741 N N . ASP A 1 93 ? -19.988 0.194 6.811 1.00 51.59 93 ASP A N 1
ATOM 742 C CA . ASP A 1 93 ? -20.230 1.310 5.898 1.00 51.59 93 ASP A CA 1
ATOM 743 C C . ASP A 1 93 ? -21.221 2.323 6.492 1.00 51.59 93 ASP A C 1
ATOM 745 O O . ASP A 1 93 ? -22.406 2.336 6.177 1.00 51.59 93 ASP A O 1
ATOM 749 N N . ASN A 1 94 ? -20.710 3.236 7.317 1.00 45.06 94 ASN A N 1
ATOM 750 C CA . ASN A 1 94 ? -21.304 4.560 7.469 1.00 45.06 94 ASN A CA 1
ATOM 751 C C . ASN A 1 94 ? -20.438 5.571 6.705 1.00 45.06 94 ASN A C 1
ATOM 753 O O . ASN A 1 94 ? -19.369 5.974 7.156 1.00 45.06 94 ASN A O 1
ATOM 757 N N . LEU A 1 95 ? -20.924 5.877 5.499 1.00 48.53 95 LEU A N 1
ATOM 758 C CA . LEU A 1 95 ? -20.649 7.000 4.596 1.00 48.53 95 LEU A CA 1
ATOM 759 C C . LEU A 1 95 ? -19.552 7.990 5.043 1.00 48.53 95 LEU A C 1
ATOM 761 O O . LEU A 1 95 ? -19.809 8.916 5.808 1.00 48.53 95 LEU A O 1
ATOM 765 N N . VAL A 1 96 ? -18.368 7.887 4.434 1.00 43.53 96 VAL A N 1
ATOM 766 C CA . VAL A 1 96 ? -17.513 9.060 4.190 1.00 43.53 96 VAL A CA 1
ATOM 767 C C . VAL A 1 96 ? -17.553 9.325 2.683 1.00 43.53 96 VAL A C 1
ATOM 769 O O . VAL A 1 96 ? -17.365 8.374 1.916 1.00 43.53 96 VAL A O 1
ATOM 772 N N . PRO A 1 97 ? -17.833 10.561 2.224 1.00 34.22 97 PRO A N 1
ATOM 773 C CA . PRO A 1 97 ? -17.898 10.860 0.801 1.00 34.22 97 PRO A CA 1
ATOM 774 C C . PRO A 1 97 ? -16.546 10.577 0.159 1.00 34.22 97 PRO A C 1
ATOM 776 O O . PRO A 1 97 ? -15.510 10.997 0.681 1.00 34.22 97 PRO A O 1
ATOM 779 N N . GLN A 1 98 ? -16.570 9.886 -0.980 1.00 42.06 98 GLN A N 1
ATOM 780 C CA . GLN A 1 98 ? -15.419 9.737 -1.859 1.00 42.06 98 GLN A CA 1
ATOM 781 C C . GLN A 1 98 ? -14.849 11.131 -2.141 1.00 42.06 98 GLN A C 1
ATOM 783 O O . GLN A 1 98 ? -15.407 11.898 -2.926 1.00 42.06 98 GLN A O 1
ATOM 788 N N . ARG A 1 99 ? -13.734 11.490 -1.498 1.00 36.34 99 ARG A N 1
ATOM 789 C CA . ARG A 1 99 ? -12.914 12.576 -2.019 1.00 36.34 99 ARG A CA 1
ATOM 790 C C . ARG A 1 99 ? -12.248 11.999 -3.253 1.00 36.34 99 ARG A C 1
ATOM 792 O O . ARG A 1 99 ? -11.292 11.238 -3.148 1.00 36.34 99 ARG A O 1
ATOM 799 N N . HIS A 1 100 ? -12.816 12.317 -4.410 1.00 39.66 100 HIS A N 1
ATOM 800 C CA . HIS A 1 100 ? -12.124 12.195 -5.679 1.00 39.66 100 HIS A CA 1
ATOM 801 C C . HIS A 1 100 ? -10.698 12.720 -5.488 1.00 39.66 100 HIS A C 1
ATOM 803 O O . HIS A 1 100 ? -10.504 13.867 -5.074 1.00 39.66 100 HIS A O 1
ATOM 809 N N . PHE A 1 101 ? -9.711 11.858 -5.736 1.00 41.78 101 PHE A N 1
ATOM 810 C CA . PHE A 1 101 ? -8.305 12.229 -5.831 1.00 41.78 101 PHE A CA 1
ATOM 811 C C . PHE A 1 101 ? -8.140 13.126 -7.062 1.00 41.78 101 PHE A C 1
ATOM 813 O O . PHE A 1 101 ? -7.711 12.695 -8.127 1.00 41.78 101 PHE A O 1
ATOM 820 N N . GLN A 1 102 ? -8.540 14.388 -6.941 1.00 32.72 102 GLN A N 1
ATOM 821 C CA . GLN A 1 102 ? -8.218 15.398 -7.930 1.00 32.72 102 GLN A CA 1
ATOM 822 C C . GLN A 1 102 ? -6.825 15.909 -7.578 1.00 32.72 102 GLN A C 1
ATOM 824 O O . GLN A 1 102 ? -6.638 16.698 -6.650 1.00 32.72 102 GLN A O 1
ATOM 829 N N . GLN A 1 103 ? -5.832 15.365 -8.277 1.00 39.47 103 GLN A N 1
ATOM 830 C CA . GLN A 1 103 ? -4.453 15.820 -8.206 1.00 39.47 103 GLN A CA 1
ATOM 831 C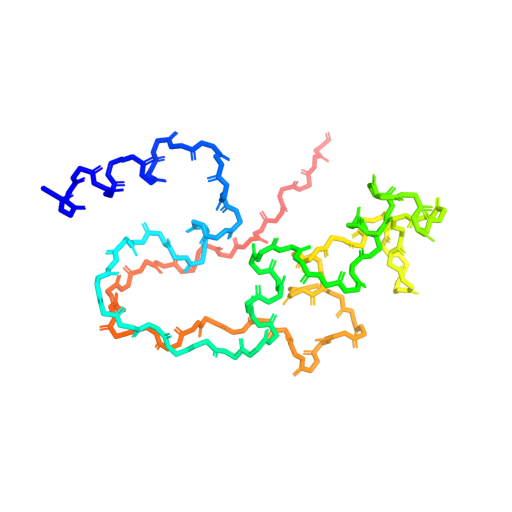 C . GLN A 1 103 ? -4.427 17.317 -8.553 1.00 39.47 103 GLN A C 1
ATOM 833 O O . GLN A 1 103 ? -4.836 17.724 -9.641 1.00 39.47 103 GLN A O 1
ATOM 838 N N . ARG A 1 104 ? -3.980 18.155 -7.612 1.00 38.59 104 ARG A N 1
ATOM 839 C CA . ARG A 1 104 ? -3.593 19.533 -7.924 1.00 38.59 104 ARG A CA 1
ATOM 840 C C . ARG A 1 104 ? -2.299 19.473 -8.732 1.00 38.59 104 ARG A C 1
ATOM 842 O O . ARG A 1 104 ? -1.272 19.066 -8.199 1.00 38.59 104 ARG A O 1
ATOM 849 N N . LEU A 1 105 ? -2.366 19.882 -9.996 1.00 32.12 105 LEU A N 1
ATOM 850 C CA . LEU A 1 105 ? -1.192 20.260 -10.781 1.00 32.12 105 LEU A CA 1
ATOM 851 C C . LEU A 1 105 ? -0.486 21.434 -10.076 1.00 32.12 105 LEU A C 1
ATOM 853 O O . LEU A 1 105 ? -1.177 22.378 -9.676 1.00 32.12 105 LEU A O 1
ATOM 857 N N . PRO A 1 106 ? 0.845 21.406 -9.898 1.00 49.22 106 PRO A N 1
ATOM 858 C CA . PRO A 1 106 ? 1.576 22.587 -9.466 1.00 49.22 106 PRO A CA 1
ATOM 859 C C . PRO A 1 106 ? 1.612 23.610 -10.612 1.00 49.22 106 PRO A C 1
ATOM 861 O O . PRO A 1 106 ? 1.849 23.248 -11.765 1.00 49.22 106 PRO A O 1
ATOM 864 N N . THR A 1 107 ? 1.324 24.867 -10.274 1.00 56.03 107 THR A N 1
ATOM 865 C CA . THR A 1 107 ? 1.567 26.055 -11.111 1.00 56.03 107 THR A CA 1
ATOM 866 C C . THR A 1 107 ? 3.049 26.312 -11.299 1.00 56.03 107 THR A C 1
ATOM 868 O O . THR A 1 107 ? 3.772 26.160 -10.285 1.00 56.03 107 THR A O 1
#

Mean predicted aligned error: 9.5 Å